Protein AF-A0A1H3IZ50-F1 (afdb_monomer_lite)

Foldseek 3Di:
DPVVVVVVVVVVVVVVVVVVVPPPQQLVNVVQVVVVVVPWQKDDPDSFKIWTDDPQKTFIWGGDPSATDTAWIKHWDDLPPPPDWIKIWIWGQDPPRKIKIKIWTWDWDQDPVRDIDIDIDIDMFMARHFLDLVRTDPPDDPDDSSVVSVVCCVRPNPSVRSRVSVVVSVVVSVVD

Secondary structure (DSSP, 8-state):
-HHHHHHHHHHHHHHHHHHSSS----HHHHHHHHHHHTT-EEEEEETTEEEEEETTEEEEEEEETTEEEEEEEEEEEE-SSSTT-EEEEEEEE-GGG-EEEEEEEEEEEE-TTS-EEEEEEEEEEEESSSSSGGGB----SSS-HHHHHHHHHHHT--HHHHHHHHHHHHHHHHH-

Radius of gyration: 23.98 Å; chains: 1; bounding box: 51×49×80 Å

Structure (mmCIF, N/CA/C/O backbone):
data_AF-A0A1H3IZ50-F1
#
_entry.id   AF-A0A1H3IZ50-F1
#
loop_
_atom_site.group_PDB
_atom_site.id
_atom_site.type_symbol
_atom_site.label_atom_id
_atom_site.label_alt_id
_atom_site.label_comp_id
_atom_site.label_asym_id
_atom_site.label_entity_id
_atom_site.label_seq_id
_atom_site.pdbx_PDB_ins_code
_atom_site.Cartn_x
_atom_site.Cartn_y
_atom_site.Cartn_z
_atom_site.occupancy
_atom_site.B_iso_or_equiv
_atom_site.auth_seq_id
_atom_site.auth_comp_id
_atom_site.auth_asym_id
_atom_site.auth_atom_id
_atom_site.pdbx_PDB_model_num
ATOM 1 N N . MET A 1 1 ? -25.247 -36.617 52.089 1.00 51.41 1 MET A N 1
ATOM 2 C CA . MET A 1 1 ? -25.580 -35.236 51.652 1.00 51.41 1 MET A CA 1
ATOM 3 C C . MET A 1 1 ? -24.631 -34.638 50.601 1.00 51.41 1 MET A C 1
ATOM 5 O O . MET A 1 1 ? -25.064 -33.752 49.880 1.00 51.41 1 MET A O 1
ATOM 9 N N . VAL A 1 2 ? -23.387 -35.114 50.445 1.00 51.66 2 VAL A N 1
ATOM 10 C CA . VAL A 1 2 ? -22.370 -34.492 49.561 1.00 51.66 2 VAL A CA 1
ATOM 11 C C . VAL A 1 2 ? -22.621 -34.704 48.051 1.00 51.66 2 VAL A C 1
ATOM 13 O O . VAL A 1 2 ? -22.386 -33.801 47.255 1.00 51.66 2 VAL A O 1
ATOM 16 N N . ARG A 1 3 ? -23.206 -35.843 47.642 1.00 51.28 3 ARG A N 1
ATOM 17 C CA . ARG A 1 3 ? -23.443 -36.183 46.218 1.00 51.28 3 ARG A CA 1
ATOM 18 C C . ARG A 1 3 ? -24.415 -35.256 45.469 1.00 51.28 3 ARG A C 1
ATOM 20 O O . ARG A 1 3 ? -24.262 -35.084 44.269 1.00 51.28 3 ARG A O 1
ATOM 27 N N . ARG A 1 4 ? -25.386 -34.632 46.152 1.00 50.22 4 ARG A N 1
ATOM 28 C CA . ARG A 1 4 ? -26.352 -33.713 45.509 1.00 50.22 4 ARG A CA 1
ATOM 29 C C . ARG A 1 4 ? -25.762 -32.329 45.213 1.00 50.22 4 ARG A C 1
ATOM 31 O O . ARG A 1 4 ? -26.209 -31.679 44.280 1.00 50.22 4 ARG A O 1
ATOM 38 N N . ARG A 1 5 ? -24.745 -31.896 45.970 1.00 50.69 5 ARG A N 1
ATOM 39 C CA . ARG A 1 5 ? -24.068 -30.604 45.755 1.00 50.69 5 ARG A CA 1
ATOM 40 C C . ARG A 1 5 ? -23.085 -30.657 44.582 1.00 50.69 5 ARG A C 1
ATOM 42 O O . ARG A 1 5 ? -22.999 -29.703 43.826 1.00 50.69 5 ARG A O 1
ATOM 49 N N . LEU A 1 6 ? -22.420 -31.797 44.385 1.00 54.97 6 LEU A N 1
ATOM 50 C CA . LEU A 1 6 ? -21.467 -32.016 43.288 1.00 54.97 6 LEU A CA 1
ATOM 51 C C . LEU A 1 6 ? -22.146 -32.076 41.908 1.00 54.97 6 LEU A C 1
ATOM 53 O O . LEU A 1 6 ? -21.636 -31.507 40.951 1.00 54.97 6 LEU A O 1
ATOM 57 N N . LEU A 1 7 ? -23.329 -32.694 41.826 1.00 56.75 7 LEU A N 1
ATOM 58 C CA . LEU A 1 7 ? -24.129 -32.754 40.595 1.00 56.75 7 LEU A CA 1
ATOM 59 C C . LEU A 1 7 ? -24.664 -31.376 40.172 1.00 56.75 7 LEU A C 1
ATOM 61 O O . LEU A 1 7 ? -24.703 -31.077 38.983 1.00 56.75 7 LEU A O 1
ATOM 65 N N . GLY A 1 8 ? -25.022 -30.523 41.139 1.00 57.88 8 GLY A N 1
ATOM 66 C CA . GLY A 1 8 ? -25.454 -29.148 40.868 1.00 57.88 8 GLY A CA 1
ATOM 67 C C . GLY A 1 8 ? -24.334 -28.268 40.307 1.00 57.88 8 GLY A C 1
ATOM 68 O O . GLY A 1 8 ? -24.572 -27.510 39.376 1.00 57.88 8 GLY A O 1
ATOM 69 N N . VAL A 1 9 ? -23.104 -28.415 40.813 1.00 62.09 9 VAL A N 1
ATOM 70 C CA . VAL A 1 9 ? -21.929 -27.680 40.305 1.00 62.09 9 VAL A CA 1
ATOM 71 C C . VAL A 1 9 ? -21.554 -28.134 38.889 1.00 62.09 9 VAL A C 1
ATOM 73 O O . VAL A 1 9 ? -21.244 -27.302 38.043 1.00 62.09 9 VAL A O 1
ATOM 76 N N . LEU A 1 10 ? -21.644 -29.437 38.604 1.00 57.84 10 LEU A N 1
ATOM 77 C CA . LEU A 1 10 ? -21.375 -29.992 37.273 1.00 57.84 10 LEU A CA 1
ATOM 78 C C . LEU A 1 10 ? -22.405 -29.533 36.228 1.00 57.84 10 LEU A C 1
ATOM 80 O O . LEU A 1 10 ? -22.025 -29.156 35.126 1.00 57.84 10 LEU A O 1
ATOM 84 N N . LEU A 1 11 ? -23.694 -29.496 36.583 1.00 59.31 11 LEU A N 1
ATOM 85 C CA . LEU A 1 11 ? -24.748 -28.988 35.695 1.00 59.31 11 LEU A CA 1
ATOM 86 C C . LEU A 1 11 ? -24.629 -27.476 35.446 1.00 59.31 11 LEU A C 1
ATOM 88 O O . LEU A 1 11 ? -24.889 -27.023 34.334 1.00 59.31 11 LEU A O 1
ATOM 92 N N . PHE A 1 12 ? -24.181 -26.705 36.441 1.00 57.53 12 PHE A N 1
ATOM 93 C CA . PHE A 1 12 ? -23.930 -25.270 36.282 1.00 57.53 12 PHE A CA 1
ATOM 94 C C . PHE A 1 12 ? -22.710 -24.995 35.386 1.00 57.53 12 PHE A C 1
ATOM 96 O O . PHE A 1 12 ? -22.759 -24.109 34.540 1.00 57.53 12 PHE A O 1
ATOM 103 N N . ALA A 1 13 ? -21.646 -25.800 35.498 1.00 57.41 13 ALA A N 1
ATOM 104 C CA . ALA A 1 13 ? -20.476 -25.711 34.621 1.00 57.41 13 ALA A CA 1
ATOM 105 C C . ALA A 1 13 ? -20.807 -26.069 33.160 1.00 57.41 13 ALA A C 1
ATOM 107 O O . ALA A 1 13 ? -20.364 -25.379 32.249 1.00 57.41 13 ALA A O 1
ATOM 108 N N . VAL A 1 14 ? -21.643 -27.089 32.925 1.00 58.50 14 VAL A N 1
ATOM 109 C CA . VAL A 1 14 ? -22.096 -27.456 31.569 1.00 58.50 14 VAL A CA 1
ATOM 110 C C . VAL A 1 14 ? -23.028 -26.391 30.977 1.00 58.50 14 VAL A C 1
ATOM 112 O O . VAL A 1 14 ? -22.935 -26.120 29.782 1.00 58.50 14 VAL A O 1
ATOM 115 N N . MET A 1 15 ? -23.865 -25.727 31.786 1.00 52.75 15 MET A N 1
ATOM 116 C CA . MET A 1 15 ? -24.619 -24.550 31.328 1.00 52.75 15 MET A CA 1
ATOM 117 C C . MET A 1 15 ? -23.687 -23.398 30.944 1.00 52.75 15 MET A C 1
ATOM 119 O O . MET A 1 15 ? -23.808 -22.885 29.843 1.00 52.75 15 MET A O 1
ATOM 123 N N . ILE A 1 16 ? -22.711 -23.034 31.782 1.00 53.72 16 ILE A N 1
ATOM 124 C CA . ILE A 1 16 ? -21.766 -21.943 31.470 1.00 53.72 16 ILE A CA 1
ATOM 125 C C . ILE A 1 16 ? -20.952 -22.251 30.199 1.00 53.72 16 ILE A C 1
ATOM 127 O O . ILE A 1 16 ? -20.746 -21.357 29.379 1.00 53.72 16 ILE A O 1
ATOM 131 N N . CYS A 1 17 ? -20.558 -23.511 29.984 1.00 50.53 17 CYS A N 1
ATOM 132 C CA . CYS A 1 17 ? -19.876 -23.950 28.761 1.00 50.53 17 CYS A CA 1
ATOM 133 C C . CYS A 1 17 ? -20.788 -24.000 27.518 1.00 50.53 17 CYS A C 1
ATOM 135 O O . CYS A 1 17 ? -20.293 -23.871 26.400 1.00 50.53 17 CYS A O 1
ATOM 137 N N . SER A 1 18 ? -22.106 -24.168 27.681 1.00 48.84 18 SER A N 1
ATOM 138 C CA . SER A 1 18 ? -23.061 -24.169 26.556 1.00 48.84 18 SER A CA 1
ATOM 139 C C . SER A 1 18 ? -23.556 -22.772 26.171 1.00 48.84 18 SER A C 1
ATOM 141 O O . SER A 1 18 ? -23.955 -22.585 25.028 1.00 48.84 18 SER A O 1
ATOM 143 N N . VAL A 1 19 ? -23.454 -21.767 27.054 1.00 49.25 19 VAL A N 1
ATOM 144 C CA . VAL A 1 19 ? -23.682 -20.355 26.667 1.00 49.25 19 VAL A CA 1
ATOM 145 C C . VAL A 1 19 ? -22.440 -19.713 26.035 1.00 49.25 19 VAL A C 1
ATOM 147 O O . VAL A 1 19 ? -22.559 -18.724 25.327 1.00 49.25 19 VAL A O 1
ATOM 150 N N . THR A 1 20 ? -21.246 -20.278 26.243 1.00 48.03 20 THR A N 1
ATOM 151 C CA . THR A 1 20 ? -19.989 -19.768 25.655 1.00 48.03 20 THR A CA 1
ATOM 152 C C . THR A 1 20 ? -19.665 -20.353 24.278 1.00 48.03 20 THR A C 1
ATOM 154 O O . THR A 1 20 ? -18.772 -19.854 23.604 1.00 48.03 20 THR A O 1
ATOM 157 N N . SER A 1 21 ? -20.395 -21.377 23.825 1.00 40.16 21 SER A N 1
ATOM 158 C CA . SER A 1 21 ? -20.152 -22.067 22.546 1.00 40.16 21 SER A CA 1
ATOM 159 C C . SER A 1 21 ? -21.049 -21.601 21.388 1.00 40.16 21 SER A C 1
ATOM 161 O O . SER A 1 21 ? -20.986 -22.173 20.306 1.00 40.16 21 SER A O 1
ATOM 163 N N . CYS A 1 22 ? -21.855 -20.549 21.576 1.00 42.81 22 CYS A N 1
ATOM 164 C CA . CYS A 1 22 ? -22.668 -19.928 20.516 1.00 42.81 22 CYS A CA 1
ATOM 165 C C . CYS A 1 22 ? -22.354 -18.439 20.280 1.00 42.81 22 CYS A C 1
ATOM 167 O O . CYS A 1 22 ? -23.129 -17.755 19.624 1.00 42.81 22 CYS A O 1
ATOM 169 N N . SER A 1 23 ? -21.236 -17.920 20.798 1.00 41.94 23 SER A N 1
ATOM 170 C CA . SER A 1 23 ? -20.874 -16.505 20.625 1.00 41.94 23 SER A CA 1
ATOM 171 C C . SER A 1 23 ? -19.368 -16.267 20.491 1.00 41.94 23 SER A C 1
ATOM 173 O O . SER A 1 23 ? -18.862 -15.258 20.976 1.00 41.94 23 SER A O 1
ATOM 175 N N . MET A 1 24 ? -18.634 -17.183 19.857 1.00 47.00 24 MET A N 1
ATOM 176 C CA . MET A 1 24 ? -17.340 -16.822 19.265 1.00 47.00 24 MET A CA 1
ATOM 177 C C . MET A 1 24 ? -17.612 -16.315 17.851 1.00 47.00 24 MET A C 1
ATOM 179 O O . MET A 1 24 ? -17.277 -16.969 16.871 1.00 47.00 24 MET A O 1
ATOM 183 N N . ILE A 1 25 ? -18.326 -15.193 17.764 1.00 57.09 25 ILE A N 1
ATOM 184 C CA . ILE A 1 25 ? -18.336 -14.401 16.537 1.00 57.09 25 ILE A CA 1
ATOM 185 C C . ILE A 1 25 ? -16.912 -13.855 16.424 1.00 57.09 25 ILE A C 1
ATOM 187 O O . ILE A 1 25 ? -16.389 -13.365 17.429 1.00 57.09 25 ILE A O 1
ATOM 191 N N . SER A 1 26 ? -16.258 -14.040 15.275 1.00 64.56 26 SER A N 1
ATOM 192 C CA . SER A 1 26 ? -14.888 -13.554 15.105 1.00 64.56 26 SER A CA 1
ATOM 193 C C . SER A 1 26 ? -14.852 -12.034 15.281 1.00 64.56 26 SER A C 1
ATOM 195 O O . SER A 1 26 ? -15.855 -11.348 15.050 1.00 64.56 26 SER A O 1
ATOM 197 N N . ASP A 1 27 ? -13.699 -11.508 15.700 1.00 72.81 27 ASP A N 1
ATOM 198 C CA . ASP A 1 27 ? -13.530 -10.070 15.924 1.00 72.81 27 ASP A CA 1
ATOM 199 C C . ASP A 1 27 ? -13.834 -9.266 14.642 1.00 72.81 27 ASP A C 1
ATOM 201 O O . ASP A 1 27 ? -14.324 -8.140 14.725 1.00 72.81 27 ASP A O 1
ATOM 205 N N . SER A 1 28 ? -13.589 -9.846 13.458 1.00 79.62 28 SER A N 1
ATOM 206 C CA . SER A 1 28 ? -13.914 -9.224 12.170 1.00 79.62 28 SER A CA 1
ATOM 207 C C . SER A 1 28 ? -15.381 -9.375 11.755 1.00 79.62 28 SER A C 1
ATOM 209 O O . SER A 1 28 ? -15.929 -8.425 11.203 1.00 79.62 28 SER A O 1
ATOM 211 N N . THR A 1 29 ? -16.063 -10.493 12.039 1.00 83.38 29 THR A N 1
ATOM 212 C CA . THR A 1 29 ? -17.435 -10.732 11.544 1.00 83.38 29 THR A CA 1
ATOM 213 C C . THR A 1 29 ? -18.432 -9.674 12.029 1.00 83.38 29 THR A C 1
ATOM 215 O O . THR A 1 29 ? -19.202 -9.163 11.222 1.00 83.38 29 THR A O 1
ATOM 218 N N . ASN A 1 30 ? -18.389 -9.274 13.308 1.00 84.25 30 ASN A N 1
ATOM 219 C CA . ASN A 1 30 ? -19.285 -8.218 13.813 1.00 84.25 30 ASN A CA 1
ATOM 220 C C . ASN A 1 30 ? -19.048 -6.869 13.112 1.00 84.25 30 ASN A C 1
ATOM 222 O O . ASN A 1 30 ? -19.999 -6.147 12.822 1.00 84.25 30 ASN A O 1
ATOM 226 N N . ILE A 1 31 ? -17.781 -6.529 12.854 1.00 89.25 31 ILE A N 1
ATOM 227 C CA . ILE A 1 31 ? -17.404 -5.274 12.193 1.00 89.25 31 ILE A CA 1
ATOM 228 C C . ILE A 1 31 ? -17.879 -5.298 10.740 1.00 89.25 31 ILE A C 1
ATOM 230 O O . ILE A 1 31 ? -18.468 -4.329 10.278 1.00 89.25 31 ILE A O 1
ATOM 234 N N . VAL A 1 32 ? -17.677 -6.413 10.034 1.00 91.75 32 VAL A N 1
ATOM 235 C CA . VAL A 1 32 ? -18.118 -6.584 8.643 1.00 91.75 32 VAL A CA 1
ATOM 236 C C . VAL A 1 32 ? -19.635 -6.422 8.525 1.00 91.75 32 VAL A C 1
ATOM 238 O O . VAL A 1 32 ? -20.088 -5.645 7.691 1.00 91.75 32 VAL A O 1
ATOM 241 N N . GLU A 1 33 ? -20.419 -7.069 9.394 1.00 91.44 33 GLU A N 1
ATOM 242 C CA . GLU A 1 33 ? -21.883 -6.913 9.411 1.00 91.44 33 GLU A CA 1
ATOM 243 C C . GLU A 1 33 ? -22.312 -5.460 9.685 1.00 91.44 33 GLU A C 1
ATOM 245 O O . GLU A 1 33 ? -23.241 -4.945 9.057 1.00 91.44 33 GLU A O 1
ATOM 250 N N . GLU A 1 34 ? -21.628 -4.769 10.603 1.00 91.94 34 GLU A N 1
ATOM 251 C CA . GLU A 1 34 ? -21.901 -3.362 10.894 1.00 91.94 34 GLU A CA 1
ATOM 252 C C . GLU A 1 34 ? -21.581 -2.454 9.695 1.00 91.94 34 GLU A C 1
ATOM 254 O O . GLU A 1 34 ? -22.391 -1.588 9.353 1.00 91.94 34 GLU A O 1
ATOM 259 N N . LEU A 1 35 ? -20.431 -2.640 9.045 1.00 93.81 35 LEU A N 1
ATOM 260 C CA . LEU A 1 35 ? -20.004 -1.830 7.902 1.00 93.81 35 LEU A CA 1
ATOM 261 C C . LEU A 1 35 ? -20.869 -2.074 6.661 1.00 93.81 35 LEU A C 1
ATOM 263 O O . LEU A 1 35 ? -21.277 -1.105 6.018 1.00 93.81 35 LEU A O 1
ATOM 267 N N . ASP A 1 36 ? -21.238 -3.324 6.385 1.00 94.50 36 ASP A N 1
ATOM 268 C CA . ASP A 1 36 ? -22.175 -3.668 5.310 1.00 94.50 36 ASP A CA 1
ATOM 269 C C . ASP A 1 36 ? -23.533 -2.978 5.536 1.00 94.50 36 ASP A C 1
ATOM 271 O O . ASP A 1 36 ? -24.077 -2.321 4.647 1.00 94.50 36 ASP A O 1
ATOM 275 N N . SER A 1 37 ? -24.032 -2.973 6.781 1.00 94.00 37 SER A N 1
ATOM 276 C CA . SER A 1 37 ? -25.280 -2.275 7.132 1.00 94.00 37 SER A CA 1
ATOM 277 C C . SER A 1 37 ? -25.218 -0.748 6.954 1.00 94.00 37 SER A C 1
ATOM 279 O O . SER A 1 37 ? -26.252 -0.103 6.751 1.00 94.00 37 SER A O 1
ATOM 281 N N . LYS A 1 38 ? -24.012 -0.163 7.015 1.00 94.19 38 LYS A N 1
ATOM 282 C CA . LYS A 1 38 ? -23.745 1.260 6.750 1.00 94.19 38 LYS A CA 1
ATOM 283 C C . LYS A 1 38 ? -23.535 1.553 5.256 1.00 94.19 38 LYS A C 1
ATOM 285 O O . LYS A 1 38 ? -23.462 2.726 4.892 1.00 94.19 38 LYS A O 1
ATOM 290 N N . GLY A 1 39 ? -23.495 0.527 4.403 1.00 94.50 39 GLY A N 1
ATOM 291 C CA . GLY A 1 39 ? -23.377 0.641 2.949 1.00 94.50 39 GLY A CA 1
ATOM 292 C C . GLY A 1 39 ? -21.944 0.648 2.415 1.00 94.50 39 GLY A C 1
ATOM 293 O O . GLY A 1 39 ? -21.740 1.087 1.285 1.00 94.50 39 GLY A O 1
ATOM 294 N N . TYR A 1 40 ? -20.963 0.206 3.206 1.00 95.38 40 TYR A N 1
ATOM 295 C CA . TYR A 1 40 ? -19.602 -0.010 2.710 1.00 95.38 40 TYR A CA 1
ATOM 296 C C . TYR A 1 40 ? -19.532 -1.319 1.916 1.00 95.38 40 TYR A C 1
ATOM 298 O O . TYR A 1 40 ? -20.127 -2.317 2.313 1.00 95.38 40 TYR A O 1
ATOM 306 N N . GLU A 1 41 ? -18.769 -1.332 0.822 1.00 97.00 41 GLU A N 1
ATOM 307 C CA . GLU A 1 41 ? -18.412 -2.568 0.121 1.00 97.00 41 GLU A CA 1
ATOM 308 C C . GLU A 1 41 ? -17.295 -3.258 0.909 1.00 97.00 41 GLU A C 1
ATOM 310 O O . GLU A 1 41 ? -16.151 -2.812 0.891 1.00 97.00 41 GLU A O 1
ATOM 315 N N . VAL A 1 42 ? -17.647 -4.286 1.682 1.00 96.81 42 VAL A N 1
ATOM 316 C CA . VAL A 1 42 ? -16.758 -4.928 2.656 1.00 96.81 42 VAL A CA 1
ATOM 317 C C . VAL A 1 42 ? -16.746 -6.442 2.471 1.00 96.81 42 VAL A C 1
ATOM 319 O O . VAL A 1 42 ? -17.792 -7.066 2.303 1.00 96.81 42 VAL A O 1
ATOM 322 N N . GLU A 1 43 ? -15.566 -7.054 2.552 1.00 96.12 43 GLU A N 1
ATOM 323 C CA . GLU A 1 43 ? -15.417 -8.510 2.515 1.00 96.12 43 GLU A CA 1
ATOM 324 C C . GLU A 1 43 ? -14.461 -9.002 3.609 1.00 96.12 43 GLU A C 1
ATOM 326 O O . GLU A 1 43 ? -13.420 -8.407 3.906 1.00 96.12 43 GLU A O 1
ATOM 331 N N . GLN A 1 44 ? -14.834 -10.122 4.230 1.00 94.50 44 GLN A N 1
ATOM 332 C CA . GLN A 1 44 ? -14.013 -10.808 5.218 1.00 94.50 44 GLN A CA 1
ATOM 333 C C . GLN A 1 44 ? -12.958 -11.676 4.518 1.00 94.50 44 GLN A C 1
ATOM 335 O O . GLN A 1 44 ? -13.294 -12.558 3.734 1.00 94.50 44 GLN A O 1
ATOM 340 N N . VAL A 1 45 ? -11.684 -11.467 4.855 1.00 94.38 45 VAL A N 1
ATOM 341 C CA . VAL A 1 45 ? -10.560 -12.275 4.348 1.00 94.38 45 VAL A CA 1
ATOM 342 C C . VAL A 1 45 ? -10.350 -13.502 5.229 1.00 94.38 45 VAL A C 1
ATOM 344 O O . VAL A 1 45 ? -10.191 -14.617 4.735 1.00 94.38 45 VAL A O 1
ATOM 347 N N . ASP A 1 46 ? -10.341 -13.288 6.545 1.00 91.56 46 ASP A N 1
ATOM 348 C CA . ASP A 1 46 ? -10.215 -14.332 7.558 1.00 91.56 46 ASP A CA 1
ATOM 349 C C . ASP A 1 46 ? -10.825 -1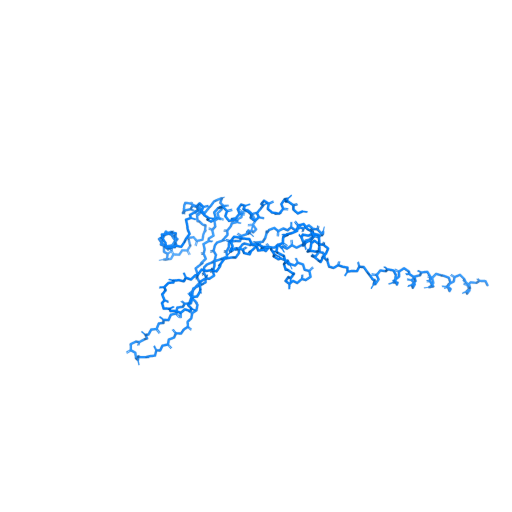3.886 8.906 1.00 91.56 46 ASP A C 1
ATOM 351 O O . ASP A 1 46 ? -11.492 -12.850 9.014 1.00 91.56 46 ASP A O 1
ATOM 355 N N . ASP A 1 47 ? -10.630 -14.686 9.956 1.00 88.88 47 ASP A N 1
ATOM 356 C CA . ASP A 1 47 ? -11.180 -14.439 11.296 1.00 88.88 47 ASP A CA 1
ATOM 357 C C . ASP A 1 47 ? -10.753 -13.092 11.909 1.00 88.88 47 ASP A C 1
ATOM 359 O O . ASP A 1 47 ? -11.434 -12.589 12.803 1.00 88.88 47 ASP A O 1
ATOM 363 N N . ASN A 1 48 ? -9.641 -12.511 11.449 1.00 91.44 48 ASN A N 1
ATOM 364 C CA . ASN A 1 48 ? -9.072 -11.274 11.978 1.00 91.44 48 ASN A CA 1
ATOM 365 C C . ASN A 1 48 ? -8.782 -10.228 10.900 1.00 91.44 48 ASN A C 1
ATOM 367 O O . ASN A 1 48 ? -8.238 -9.183 11.235 1.00 91.44 48 ASN A O 1
ATOM 371 N N . THR A 1 49 ? -9.107 -10.467 9.634 1.00 94.06 49 THR A N 1
ATOM 372 C CA . THR A 1 49 ? -8.835 -9.511 8.560 1.00 94.06 49 THR A CA 1
ATOM 373 C C . THR A 1 49 ? -10.064 -9.328 7.682 1.00 94.06 49 THR A C 1
ATOM 375 O O . THR A 1 49 ? -10.731 -10.289 7.296 1.00 94.06 49 THR A O 1
ATOM 378 N N . PHE A 1 50 ? -10.341 -8.078 7.331 1.00 96.00 50 PHE A N 1
ATOM 379 C CA . PHE A 1 50 ? -11.319 -7.702 6.315 1.00 96.00 50 PHE A CA 1
ATOM 380 C C . PHE A 1 50 ? -10.730 -6.611 5.422 1.00 96.00 50 PHE A C 1
ATOM 382 O O . PHE A 1 50 ? -9.709 -6.003 5.766 1.00 96.00 50 PHE A O 1
ATOM 389 N N . TYR A 1 51 ? -11.371 -6.357 4.288 1.00 97.75 51 TYR A N 1
ATOM 390 C CA . TYR A 1 51 ? -11.085 -5.178 3.486 1.00 97.75 51 TYR A CA 1
ATOM 391 C C . TYR A 1 51 ? -12.360 -4.431 3.114 1.00 97.75 51 TYR A C 1
ATOM 393 O O . TYR A 1 51 ? -13.443 -5.011 3.091 1.00 97.75 51 TYR A O 1
ATOM 401 N N . VAL A 1 52 ? -12.211 -3.133 2.862 1.00 97.75 52 VAL A N 1
ATOM 402 C CA . VAL A 1 52 ? -13.255 -2.268 2.307 1.00 97.75 52 VAL A CA 1
ATOM 403 C C . VAL A 1 52 ? -12.779 -1.764 0.955 1.00 97.75 52 VAL A C 1
ATOM 405 O O . VAL A 1 52 ? -11.670 -1.234 0.871 1.00 97.75 52 VAL A O 1
ATOM 408 N N . SER A 1 53 ? -13.603 -1.912 -0.076 1.00 97.31 53 SER A N 1
ATOM 409 C CA . SER A 1 53 ? -13.315 -1.425 -1.426 1.00 97.31 53 SER A CA 1
ATOM 410 C C . SER A 1 53 ? -13.892 -0.030 -1.638 1.00 97.31 53 SER A C 1
ATOM 412 O O . SER A 1 53 ? -15.004 0.286 -1.212 1.00 97.31 53 SER A O 1
ATOM 414 N N . GLY A 1 54 ? -13.129 0.830 -2.306 1.00 93.44 54 GLY A N 1
ATOM 415 C CA . GLY A 1 54 ? -13.569 2.170 -2.677 1.00 93.44 54 GLY A CA 1
ATOM 416 C C . GLY A 1 54 ? -12.612 2.814 -3.667 1.00 93.44 54 GLY A C 1
ATOM 417 O O . GLY A 1 54 ? -11.401 2.682 -3.533 1.00 93.44 54 GLY A O 1
ATOM 418 N N . ASP A 1 55 ? -13.159 3.488 -4.681 1.00 90.88 55 ASP A N 1
ATOM 419 C CA . ASP A 1 55 ? -12.388 4.233 -5.689 1.00 90.88 55 ASP A CA 1
ATOM 420 C C . ASP A 1 55 ? -11.279 3.407 -6.383 1.00 90.88 55 ASP A C 1
ATOM 422 O O . ASP A 1 55 ? -10.238 3.932 -6.771 1.00 90.88 55 ASP A O 1
ATOM 426 N N . GLY A 1 56 ? -11.505 2.098 -6.560 1.00 93.69 56 GLY A N 1
ATOM 427 C CA . GLY A 1 56 ? -10.539 1.178 -7.180 1.00 93.69 56 GLY A CA 1
ATOM 428 C C . GLY A 1 56 ? -9.402 0.725 -6.257 1.00 93.69 56 GLY A C 1
ATOM 429 O O . GLY A 1 56 ? -8.397 0.205 -6.742 1.00 93.69 56 GLY A O 1
ATOM 430 N N . VAL A 1 57 ? -9.549 0.924 -4.945 1.00 97.69 57 VAL A N 1
ATOM 431 C CA .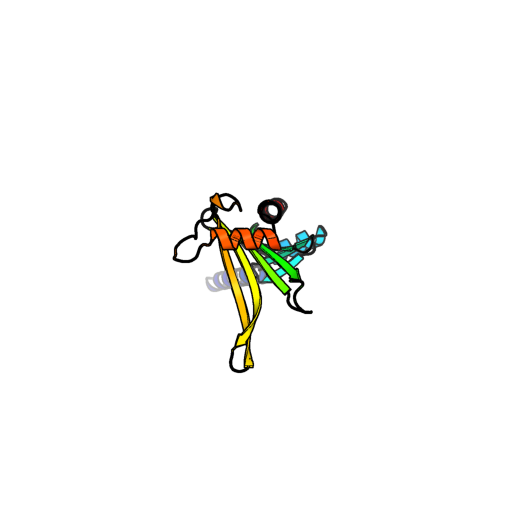 VAL A 1 57 ? -8.576 0.545 -3.918 1.00 97.69 57 VAL A CA 1
ATOM 432 C C . VAL A 1 57 ? -9.241 -0.335 -2.862 1.00 97.69 57 VAL A C 1
ATOM 434 O O . VAL A 1 57 ? -10.316 -0.011 -2.358 1.00 97.69 57 VAL A O 1
ATOM 437 N N . ASP A 1 58 ? -8.556 -1.407 -2.474 1.00 98.44 58 ASP A N 1
ATOM 438 C CA . ASP A 1 58 ? -8.946 -2.278 -1.370 1.00 98.44 58 ASP A CA 1
ATOM 439 C C . ASP A 1 58 ? -8.140 -1.930 -0.115 1.00 98.44 58 ASP A C 1
ATOM 441 O O . ASP A 1 58 ? -6.914 -2.085 -0.061 1.00 98.44 58 ASP A O 1
ATOM 445 N N . TYR A 1 59 ? -8.827 -1.470 0.927 1.00 98.31 59 TYR A N 1
ATOM 446 C CA . TYR A 1 59 ? -8.231 -1.085 2.203 1.00 98.31 59 TYR A CA 1
ATOM 447 C C . TYR A 1 59 ? -8.353 -2.229 3.206 1.00 98.31 59 TYR A C 1
ATOM 449 O O . TYR A 1 59 ? -9.444 -2.531 3.676 1.00 98.31 59 TYR A O 1
ATOM 457 N N . TYR A 1 60 ? -7.232 -2.858 3.553 1.00 97.88 60 TYR A N 1
ATOM 458 C CA . TYR A 1 60 ? -7.168 -4.004 4.458 1.00 97.88 60 TYR A CA 1
ATOM 459 C C . TYR A 1 60 ? -6.947 -3.571 5.907 1.00 97.88 60 TYR A C 1
ATOM 461 O O . TYR A 1 60 ? -6.042 -2.780 6.211 1.00 97.88 60 TYR A O 1
ATOM 469 N N . TYR A 1 61 ? -7.706 -4.194 6.805 1.00 96.44 61 TYR A N 1
ATOM 470 C CA . TYR A 1 61 ? -7.664 -3.965 8.243 1.00 96.44 61 TYR A CA 1
ATOM 471 C C . TYR A 1 61 ? -7.457 -5.276 8.989 1.00 96.44 61 TYR A C 1
ATOM 473 O O . TYR A 1 61 ? -8.135 -6.265 8.717 1.00 96.44 61 TYR A O 1
ATOM 481 N N . ASP A 1 62 ? -6.553 -5.261 9.966 1.00 94.44 62 ASP A N 1
ATOM 482 C CA . ASP A 1 62 ? -6.475 -6.319 10.969 1.00 94.44 62 ASP A CA 1
ATOM 483 C C . ASP A 1 62 ? -7.372 -5.948 12.165 1.00 94.44 62 ASP A C 1
ATOM 485 O O . ASP A 1 62 ? -7.380 -4.805 12.619 1.00 94.44 62 ASP A O 1
ATOM 489 N N . CYS A 1 63 ? -8.103 -6.912 12.712 1.00 90.94 63 CYS A N 1
ATOM 490 C CA . CYS A 1 63 ? -9.003 -6.767 13.851 1.00 90.94 63 CYS A CA 1
ATOM 491 C C . CYS A 1 63 ? -8.343 -7.314 15.109 1.00 90.94 63 CYS A C 1
ATOM 493 O O . CYS A 1 63 ? -8.042 -8.503 15.195 1.00 90.94 63 CYS A O 1
ATOM 495 N N . TRP A 1 64 ? -8.110 -6.450 16.095 1.00 83.75 64 TRP A N 1
ATOM 496 C CA . TRP A 1 64 ? -7.611 -6.861 17.407 1.00 83.75 64 TRP A CA 1
ATOM 497 C C . TRP A 1 64 ? -8.513 -6.273 18.491 1.00 83.75 64 TRP A C 1
ATOM 499 O O . TRP A 1 64 ? -8.647 -5.054 18.590 1.00 83.75 64 TRP A O 1
ATOM 509 N N . PHE A 1 65 ? -9.107 -7.123 19.332 1.00 80.94 65 PHE A N 1
ATOM 510 C CA . PHE A 1 65 ? -10.039 -6.711 20.390 1.00 80.94 65 PHE A CA 1
ATOM 511 C C . PHE A 1 65 ? -11.258 -5.946 19.847 1.00 80.94 65 PHE A C 1
ATOM 513 O O . PHE A 1 65 ? -11.640 -4.915 20.410 1.00 80.94 65 PHE A O 1
ATOM 520 N N . ASN A 1 66 ? -11.853 -6.439 18.754 1.00 74.81 66 ASN A N 1
ATOM 521 C CA . ASN A 1 66 ? -12.949 -5.778 18.022 1.00 74.81 66 ASN A CA 1
ATOM 522 C C . ASN A 1 66 ? -12.630 -4.338 17.583 1.00 74.81 66 ASN A C 1
ATOM 524 O O . ASN A 1 66 ? -13.516 -3.486 17.540 1.00 74.81 66 ASN A O 1
ATOM 528 N N . LYS A 1 67 ? -11.359 -4.037 17.302 1.00 86.56 67 LYS A N 1
ATOM 529 C CA . LYS A 1 67 ? -10.952 -2.753 16.730 1.00 86.56 67 LYS A CA 1
ATOM 530 C C . LYS A 1 67 ? -10.177 -2.975 15.441 1.00 86.56 67 LYS A C 1
ATOM 532 O O . LYS A 1 67 ? -9.250 -3.791 15.458 1.00 86.56 67 LYS A O 1
ATOM 537 N N . PRO A 1 68 ? -10.533 -2.276 14.355 1.00 92.19 68 PRO A N 1
ATOM 538 C CA . PRO A 1 68 ? -9.777 -2.334 13.120 1.00 92.19 68 PRO A CA 1
ATOM 539 C C . PRO A 1 68 ? -8.483 -1.527 13.241 1.00 92.19 68 PRO A C 1
ATOM 541 O O . PRO A 1 68 ? -8.430 -0.472 13.872 1.00 92.19 68 PRO A O 1
ATOM 544 N N . PHE A 1 69 ? -7.436 -2.032 12.604 1.00 94.06 69 PHE A N 1
ATOM 545 C CA . PHE A 1 69 ? -6.146 -1.380 12.455 1.00 94.06 69 PHE A CA 1
ATOM 546 C C . PHE A 1 69 ? -5.764 -1.431 10.985 1.00 94.06 69 PHE A C 1
ATOM 548 O O . PHE A 1 69 ? -5.641 -2.513 10.410 1.00 94.06 69 PHE A O 1
ATOM 555 N N . PHE A 1 70 ? -5.573 -0.264 10.376 1.00 95.69 70 PHE A N 1
ATOM 556 C CA . PHE A 1 70 ? -5.169 -0.160 8.986 1.00 95.69 70 PHE A CA 1
ATOM 557 C C . PHE A 1 70 ? -3.836 -0.875 8.784 1.00 95.69 70 PHE A C 1
ATOM 559 O O . PHE A 1 70 ? -2.847 -0.580 9.463 1.00 95.69 70 PHE A O 1
ATOM 566 N N . ARG A 1 71 ? -3.821 -1.816 7.843 1.00 96.12 71 ARG A N 1
ATOM 567 C CA . ARG A 1 71 ? -2.647 -2.620 7.510 1.00 96.12 71 ARG A CA 1
ATOM 568 C C . ARG A 1 71 ? -2.041 -2.171 6.194 1.00 96.12 71 ARG A C 1
ATOM 570 O O . ARG A 1 71 ? -0.848 -1.867 6.140 1.00 96.12 71 ARG A O 1
ATOM 577 N N . LYS A 1 72 ? -2.849 -2.167 5.136 1.00 97.75 72 LYS A N 1
ATOM 578 C CA . LYS A 1 72 ? -2.410 -1.804 3.790 1.00 97.75 72 LYS A CA 1
ATOM 579 C C . LYS A 1 72 ? -3.573 -1.377 2.907 1.00 97.75 72 LYS A C 1
ATOM 581 O O . LYS A 1 72 ? -4.690 -1.834 3.106 1.00 97.75 72 LYS A O 1
ATOM 586 N N . ALA A 1 73 ? -3.281 -0.564 1.906 1.00 98.31 73 ALA A N 1
ATOM 587 C CA . ALA A 1 73 ? -4.138 -0.338 0.754 1.00 98.31 73 ALA A CA 1
ATOM 588 C C . ALA A 1 73 ? -3.544 -1.081 -0.447 1.00 98.31 73 ALA A C 1
ATOM 590 O O . ALA A 1 73 ? -2.324 -1.068 -0.621 1.00 98.31 73 ALA A O 1
ATOM 591 N N . VAL A 1 74 ? -4.380 -1.736 -1.244 1.00 98.19 74 VAL A N 1
ATOM 592 C CA . VAL A 1 74 ? -3.977 -2.445 -2.462 1.00 98.19 74 VAL A CA 1
ATOM 593 C C . VAL A 1 74 ? -4.747 -1.863 -3.631 1.00 98.19 74 VAL A C 1
ATOM 595 O O . VAL A 1 74 ? -5.962 -1.721 -3.558 1.00 98.19 74 VAL A O 1
ATOM 598 N N . LEU A 1 75 ? -4.042 -1.541 -4.707 1.00 96.50 75 LEU A N 1
ATOM 599 C CA . LEU A 1 75 ? -4.654 -1.161 -5.968 1.00 96.50 75 LEU A CA 1
ATOM 600 C C . LEU A 1 75 ? -4.039 -1.961 -7.111 1.00 96.50 75 LEU A C 1
ATOM 602 O O . LEU A 1 75 ? -2.847 -2.284 -7.096 1.00 96.50 75 LEU A O 1
ATOM 606 N N . VAL A 1 76 ? -4.869 -2.266 -8.101 1.00 93.56 76 VAL A N 1
ATOM 607 C CA . VAL A 1 76 ? -4.481 -3.010 -9.297 1.00 93.56 76 VAL A CA 1
ATOM 608 C C . VAL A 1 76 ? -4.632 -2.089 -10.497 1.00 93.56 76 VAL A C 1
ATOM 610 O O . VAL A 1 76 ? -5.690 -1.503 -10.716 1.00 93.56 76 VAL A O 1
ATOM 613 N N . MET A 1 77 ? -3.554 -1.929 -11.259 1.00 88.44 77 MET A N 1
ATOM 614 C CA . MET A 1 77 ? -3.497 -1.022 -12.402 1.00 88.44 77 MET A CA 1
ATOM 615 C C . MET A 1 77 ? -3.087 -1.780 -13.662 1.00 88.44 77 MET A C 1
ATOM 617 O O . MET A 1 77 ? -2.166 -2.598 -13.631 1.00 88.44 77 MET A O 1
ATOM 621 N N . ASP A 1 78 ? -3.719 -1.471 -14.792 1.00 82.50 78 ASP A N 1
ATOM 622 C CA . ASP A 1 78 ? -3.260 -1.954 -16.095 1.00 82.50 78 ASP A CA 1
ATOM 623 C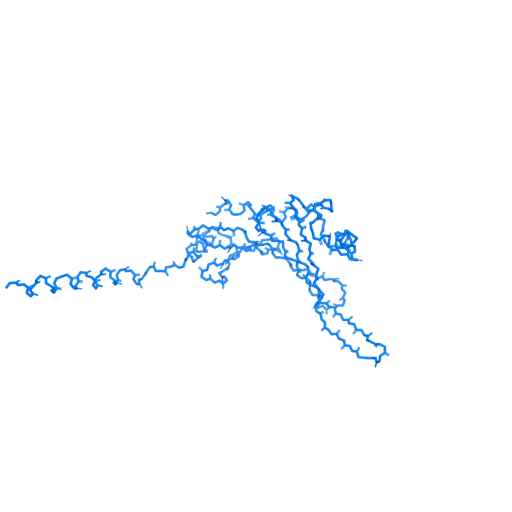 C . ASP A 1 78 ? -1.945 -1.248 -16.467 1.00 82.50 78 ASP A C 1
ATOM 625 O O . ASP A 1 78 ? -1.842 -0.019 -16.432 1.00 82.50 78 ASP A O 1
ATOM 629 N N . THR A 1 79 ? -0.920 -2.024 -16.819 1.00 70.50 79 THR A N 1
ATOM 630 C CA . THR A 1 79 ? 0.402 -1.492 -17.183 1.00 70.50 79 THR A CA 1
ATOM 631 C C . THR A 1 79 ? 0.466 -0.940 -18.609 1.00 70.50 79 THR A C 1
ATOM 633 O O . THR A 1 79 ? 1.500 -0.396 -19.012 1.00 70.50 79 THR A O 1
ATOM 636 N N . GLY A 1 80 ? -0.601 -1.086 -19.404 1.00 62.03 80 GLY A N 1
ATOM 637 C CA . GLY A 1 80 ? -0.697 -0.561 -20.770 1.00 62.03 80 GLY A CA 1
ATOM 638 C C . GLY A 1 80 ? 0.289 -1.189 -21.766 1.00 62.03 80 GLY A C 1
ATOM 639 O O . GLY A 1 80 ? 0.384 -0.738 -22.911 1.00 62.03 80 GLY A O 1
ATOM 640 N N . ARG A 1 81 ? 1.040 -2.222 -21.356 1.00 56.94 81 ARG A N 1
ATOM 641 C CA . ARG A 1 81 ? 2.033 -2.942 -22.163 1.00 56.94 81 ARG A CA 1
ATOM 642 C C . ARG A 1 81 ? 1.546 -4.358 -22.439 1.00 56.94 81 ARG A C 1
ATOM 644 O O . ARG A 1 81 ? 1.707 -5.224 -21.597 1.00 56.94 81 ARG A O 1
ATOM 651 N N . GLU A 1 82 ? 1.024 -4.562 -23.648 1.00 53.09 82 GLU A N 1
ATOM 652 C CA . GLU A 1 82 ? 0.428 -5.815 -24.139 1.00 53.09 82 GLU A CA 1
ATOM 653 C C . GLU A 1 82 ? -0.743 -6.318 -23.268 1.00 53.09 82 GLU A C 1
ATOM 655 O O . GLU A 1 82 ? -0.692 -6.383 -22.048 1.00 53.09 82 GLU A O 1
ATOM 660 N N . SER A 1 83 ? -1.869 -6.623 -23.909 1.00 49.56 83 SER A N 1
ATOM 661 C CA . SER A 1 83 ? -3.132 -6.941 -23.234 1.00 49.56 83 SER A CA 1
ATOM 662 C C . SER A 1 83 ? -2.977 -8.011 -22.141 1.00 49.56 83 SER A C 1
ATOM 664 O O . SER A 1 83 ? -2.633 -9.149 -22.462 1.00 49.56 83 SER A O 1
ATOM 666 N N . GLY A 1 84 ? -3.313 -7.665 -20.892 1.00 57.16 84 GLY A N 1
ATOM 667 C CA . GLY A 1 84 ? -3.512 -8.623 -19.794 1.00 57.16 84 GLY A CA 1
ATOM 668 C C . GLY A 1 84 ? -2.488 -8.601 -18.655 1.00 57.16 84 GLY A C 1
ATOM 669 O O . GLY A 1 84 ? -2.548 -9.483 -17.802 1.00 57.16 84 GLY A O 1
ATOM 670 N N . TYR A 1 85 ? -1.561 -7.639 -18.619 1.00 71.75 85 TYR A N 1
ATOM 671 C CA . TYR A 1 85 ? -0.596 -7.510 -17.524 1.00 71.75 85 TYR A CA 1
ATOM 672 C C . TYR A 1 85 ? -0.996 -6.410 -16.536 1.00 71.75 85 TYR A C 1
ATOM 674 O O . TYR A 1 85 ? -0.761 -5.221 -16.761 1.00 71.75 85 TYR A O 1
ATOM 682 N N . GLU A 1 86 ? -1.574 -6.838 -15.419 1.00 85.62 86 GLU A N 1
ATOM 683 C CA . GLU A 1 86 ? -1.898 -5.989 -14.277 1.00 85.62 86 GLU A CA 1
ATOM 684 C C . GLU A 1 86 ? -0.710 -5.898 -13.314 1.00 85.62 86 GLU A C 1
ATOM 686 O O . GLU A 1 86 ? 0.002 -6.874 -13.072 1.00 85.62 86 GLU A O 1
ATOM 691 N N . MET A 1 87 ? -0.494 -4.708 -12.768 1.00 90.00 87 MET A N 1
ATOM 692 C CA . MET A 1 87 ? 0.466 -4.443 -11.707 1.00 90.00 87 MET A CA 1
ATOM 693 C C . MET A 1 87 ? -0.288 -4.216 -10.404 1.00 90.00 87 MET A C 1
ATOM 695 O O . MET A 1 87 ? -1.236 -3.434 -10.356 1.00 90.00 87 MET A O 1
ATOM 699 N N . GLU A 1 88 ? 0.182 -4.860 -9.341 1.00 94.81 88 GLU A N 1
ATOM 700 C CA . GLU A 1 88 ? -0.322 -4.644 -7.989 1.00 94.81 88 GLU A CA 1
ATOM 701 C C . GLU A 1 88 ? 0.591 -3.656 -7.262 1.00 94.81 88 GLU A C 1
ATOM 703 O O . GLU A 1 88 ? 1.816 -3.825 -7.230 1.00 94.81 88 GLU A O 1
ATOM 708 N N . ILE A 1 89 ? -0.004 -2.630 -6.661 1.00 96.31 89 ILE A N 1
ATOM 709 C CA . ILE A 1 89 ? 0.678 -1.710 -5.756 1.00 96.31 89 ILE A CA 1
ATOM 710 C C . ILE A 1 89 ? 0.053 -1.873 -4.372 1.00 96.31 89 ILE A C 1
ATOM 712 O O . ILE A 1 89 ? -1.157 -1.762 -4.205 1.00 96.31 89 ILE A O 1
ATOM 716 N N . SER A 1 90 ? 0.887 -2.117 -3.364 1.00 97.69 90 SER A N 1
ATOM 717 C CA . SER A 1 90 ? 0.484 -2.225 -1.964 1.00 97.69 90 SER A CA 1
ATOM 718 C C . SER A 1 90 ? 1.169 -1.143 -1.137 1.00 97.69 90 SER A C 1
ATOM 720 O O . SER A 1 90 ? 2.396 -1.127 -1.028 1.00 97.69 90 SER A O 1
ATOM 722 N N . ILE A 1 91 ? 0.380 -0.291 -0.489 1.00 98.06 91 ILE A N 1
ATOM 723 C CA . ILE A 1 91 ? 0.841 0.771 0.410 1.00 98.06 91 ILE A CA 1
ATOM 724 C C . ILE A 1 91 ? 0.569 0.331 1.844 1.00 98.06 91 ILE A C 1
ATOM 726 O O . ILE A 1 91 ? -0.585 0.218 2.246 1.00 98.06 91 ILE A O 1
ATOM 730 N N . SER A 1 92 ? 1.613 0.056 2.622 1.00 97.31 92 SER A N 1
ATOM 731 C CA . SER A 1 92 ? 1.482 -0.576 3.940 1.00 97.31 92 SER A CA 1
ATOM 732 C C . SER A 1 92 ? 1.901 0.346 5.077 1.00 97.31 92 SER A C 1
ATOM 734 O O . SER A 1 92 ? 2.894 1.071 4.978 1.00 97.31 92 SER A O 1
ATOM 736 N N . LYS A 1 93 ? 1.182 0.250 6.198 1.00 93.25 93 LYS A N 1
ATOM 737 C CA . LYS A 1 93 ? 1.593 0.793 7.495 1.00 93.25 93 LYS A CA 1
ATOM 738 C C . LYS A 1 93 ? 2.514 -0.218 8.167 1.00 93.25 93 LYS A C 1
ATOM 740 O O . LYS A 1 93 ? 2.111 -1.323 8.521 1.00 93.25 93 LYS A O 1
ATOM 745 N N . GLU A 1 94 ? 3.769 0.159 8.345 1.00 88.88 94 GLU A N 1
ATOM 746 C CA . GLU A 1 94 ? 4.791 -0.680 8.959 1.00 88.88 94 GLU A CA 1
ATOM 747 C C . GLU A 1 94 ? 4.952 -0.339 10.449 1.00 88.88 94 GLU A C 1
ATOM 749 O O . GLU A 1 94 ? 4.474 0.674 10.972 1.00 88.88 94 GLU A O 1
ATOM 754 N N . LYS A 1 95 ? 5.685 -1.186 11.175 1.00 80.94 95 LYS A N 1
ATOM 755 C CA . LYS A 1 95 ? 6.024 -0.915 12.581 1.00 80.94 95 LYS A CA 1
ATOM 756 C C . LYS A 1 95 ? 6.873 0.356 12.708 1.00 80.94 95 LYS A C 1
ATOM 758 O O . LYS A 1 95 ? 7.650 0.696 11.820 1.00 80.94 95 LYS A O 1
ATOM 763 N N . ASN A 1 96 ? 6.801 1.000 13.876 1.00 78.56 96 ASN A N 1
ATOM 764 C CA . ASN A 1 96 ? 7.570 2.207 14.217 1.00 78.56 96 ASN A CA 1
ATOM 765 C C . ASN A 1 96 ? 7.264 3.421 13.322 1.00 78.56 96 ASN A C 1
ATOM 767 O O . ASN A 1 96 ? 8.177 4.184 13.008 1.00 78.56 96 ASN A O 1
ATOM 771 N N . ASN A 1 97 ? 5.994 3.597 12.940 1.00 77.31 97 ASN A N 1
ATOM 772 C CA . ASN A 1 97 ? 5.516 4.699 12.096 1.00 77.31 97 ASN A CA 1
ATOM 773 C C . ASN A 1 97 ? 6.190 4.754 10.722 1.00 77.31 97 ASN A C 1
ATOM 775 O O . ASN A 1 97 ? 6.322 5.827 10.157 1.00 77.31 97 ASN A O 1
ATOM 779 N N . ARG A 1 98 ? 6.643 3.612 10.201 1.00 89.38 98 ARG A N 1
ATOM 780 C CA . ARG A 1 98 ? 7.174 3.526 8.843 1.00 89.38 98 ARG A CA 1
ATOM 781 C C . ARG A 1 98 ? 6.060 3.207 7.865 1.00 89.38 98 ARG A C 1
ATOM 783 O O . ARG A 1 98 ? 5.018 2.678 8.248 1.00 89.38 98 ARG A O 1
ATOM 790 N N . MET A 1 99 ? 6.320 3.479 6.600 1.00 95.62 99 MET A N 1
ATOM 791 C CA . MET A 1 99 ? 5.430 3.119 5.505 1.00 95.62 99 MET A CA 1
ATOM 792 C C . MET A 1 99 ? 6.220 2.368 4.448 1.00 95.62 99 MET A C 1
ATOM 794 O O . MET A 1 99 ? 7.438 2.528 4.344 1.00 95.62 99 MET A O 1
ATOM 798 N N . SER A 1 100 ? 5.547 1.540 3.664 1.00 96.69 100 SER A N 1
ATOM 799 C CA . SER A 1 100 ? 6.173 0.906 2.512 1.00 96.69 100 SER A CA 1
ATOM 800 C C . SER A 1 100 ? 5.259 0.917 1.300 1.00 96.69 100 SER A C 1
ATOM 802 O O . SER A 1 100 ? 4.041 0.835 1.431 1.00 96.69 100 SER A O 1
ATOM 804 N N . VAL A 1 101 ? 5.866 1.015 0.123 1.00 97.12 101 VAL A N 1
ATOM 805 C CA . VAL A 1 101 ? 5.210 0.785 -1.163 1.00 97.12 101 VAL A CA 1
ATOM 806 C C . VAL A 1 101 ? 5.852 -0.449 -1.772 1.00 97.12 101 VAL A C 1
ATOM 808 O O . VAL A 1 101 ? 7.069 -0.490 -1.952 1.00 97.12 101 VAL A O 1
ATOM 811 N N . LEU A 1 102 ? 5.045 -1.464 -2.054 1.00 96.19 102 LEU A N 1
ATOM 812 C CA . LEU A 1 102 ? 5.445 -2.651 -2.796 1.00 96.19 102 LEU A CA 1
ATOM 813 C C . LEU A 1 102 ? 4.744 -2.625 -4.150 1.00 96.19 102 LEU A C 1
ATOM 815 O O . LEU A 1 102 ? 3.522 -2.621 -4.206 1.00 96.19 102 LEU A O 1
ATOM 819 N N . CYS A 1 103 ? 5.524 -2.633 -5.219 1.00 93.88 103 CYS A N 1
ATOM 820 C CA . CYS A 1 103 ? 5.051 -2.771 -6.585 1.00 93.88 103 CYS A CA 1
ATOM 821 C C . CYS A 1 103 ? 5.414 -4.174 -7.078 1.00 93.88 103 CYS A C 1
ATOM 823 O O . CYS A 1 103 ? 6.585 -4.561 -7.022 1.00 93.88 103 CYS A O 1
ATOM 825 N N . VAL A 1 104 ? 4.421 -4.933 -7.540 1.00 92.50 104 VAL A N 1
ATOM 826 C CA . VAL A 1 104 ? 4.600 -6.250 -8.157 1.00 92.50 104 VAL A CA 1
ATOM 827 C C . VAL A 1 104 ? 4.140 -6.158 -9.601 1.00 92.50 104 VAL A C 1
ATOM 829 O O . VAL A 1 104 ? 2.953 -5.989 -9.877 1.00 92.50 104 VAL A O 1
ATOM 832 N N . ARG A 1 105 ? 5.094 -6.268 -10.525 1.00 87.69 105 ARG A N 1
ATOM 833 C CA . ARG A 1 105 ? 4.848 -6.147 -11.960 1.00 87.69 105 ARG A CA 1
ATOM 834 C C . ARG A 1 105 ? 5.208 -7.448 -12.678 1.00 87.69 105 ARG A C 1
ATOM 836 O O . ARG A 1 105 ? 6.343 -7.909 -12.543 1.00 87.69 105 ARG A O 1
ATOM 843 N N . PRO A 1 106 ? 4.305 -8.024 -13.480 1.00 86.75 106 PRO A N 1
ATOM 844 C CA . PRO A 1 106 ? 4.651 -9.132 -14.355 1.00 86.75 106 PRO A CA 1
ATOM 845 C C . PRO A 1 106 ? 5.557 -8.646 -15.494 1.00 86.75 106 PRO A C 1
ATOM 847 O O . PRO A 1 106 ? 5.291 -7.644 -16.157 1.00 86.75 106 PRO A O 1
ATOM 850 N N . CYS A 1 107 ? 6.640 -9.377 -15.722 1.00 83.12 107 CYS A N 1
ATOM 851 C CA . CYS A 1 107 ? 7.665 -9.081 -16.709 1.00 83.12 107 CYS A CA 1
ATOM 852 C C . CYS A 1 107 ? 7.898 -10.296 -17.611 1.00 83.12 107 CYS A C 1
ATOM 854 O O . CYS A 1 107 ? 7.825 -11.451 -17.179 1.00 83.12 107 CYS A O 1
ATOM 856 N N . THR A 1 108 ? 8.231 -10.014 -18.869 1.00 85.00 108 THR A N 1
ATOM 857 C CA . THR A 1 108 ? 8.627 -11.019 -19.855 1.00 85.00 108 THR A CA 1
ATOM 858 C C . THR A 1 108 ? 10.006 -10.667 -20.395 1.00 85.00 108 THR A C 1
ATOM 860 O O . THR A 1 108 ? 10.208 -9.581 -20.935 1.00 85.00 108 THR A O 1
ATOM 863 N N . GLU A 1 109 ? 10.955 -11.591 -20.274 1.00 85.62 109 GLU A N 1
ATOM 864 C CA . GLU A 1 109 ? 12.304 -11.452 -20.824 1.00 85.62 109 GLU A CA 1
ATOM 865 C C . GLU A 1 109 ? 12.525 -12.491 -21.922 1.00 85.62 109 GLU A C 1
ATOM 867 O O . GLU A 1 109 ? 12.252 -13.678 -21.740 1.00 85.62 109 GLU A O 1
ATOM 872 N N . THR A 1 110 ? 13.033 -12.041 -23.072 1.00 89.94 110 THR A N 1
ATOM 873 C CA . THR A 1 110 ? 13.464 -12.927 -24.159 1.00 89.94 110 THR A CA 1
ATOM 874 C C . THR A 1 110 ? 14.985 -12.988 -24.177 1.00 89.94 110 THR A C 1
ATOM 876 O O . THR A 1 110 ? 15.655 -11.998 -24.466 1.00 89.94 110 THR A O 1
ATOM 879 N N . PHE A 1 111 ? 15.539 -14.161 -23.889 1.00 89.38 111 PHE A N 1
ATOM 880 C CA . PHE A 1 111 ? 16.977 -14.390 -23.899 1.00 89.38 111 PHE A CA 1
ATOM 881 C C . PHE A 1 111 ? 17.520 -14.496 -25.327 1.00 89.38 111 PHE A C 1
ATOM 883 O O . PHE A 1 111 ? 16.812 -14.855 -26.268 1.00 89.38 111 PHE A O 1
ATOM 890 N N . ALA A 1 112 ? 18.828 -14.274 -25.490 1.00 91.62 112 ALA A N 1
ATOM 891 C CA . ALA A 1 112 ? 19.502 -14.337 -26.792 1.00 91.62 112 ALA A CA 1
ATOM 892 C C . ALA A 1 112 ? 19.367 -15.696 -27.516 1.00 91.62 112 ALA A C 1
ATOM 894 O O . ALA A 1 112 ? 19.553 -15.767 -28.728 1.00 91.62 112 ALA A O 1
ATOM 895 N N . ASN A 1 113 ? 19.045 -16.775 -26.795 1.00 93.69 113 ASN A N 1
ATOM 896 C CA . ASN A 1 113 ? 18.786 -18.101 -27.362 1.00 93.69 113 ASN A CA 1
ATOM 897 C C . ASN A 1 113 ? 17.316 -18.321 -27.788 1.00 93.69 113 ASN A C 1
ATOM 899 O O . ASN A 1 113 ? 16.970 -19.430 -28.186 1.00 93.69 113 ASN A O 1
ATOM 903 N N . GLY A 1 114 ? 16.465 -17.294 -27.695 1.00 91.94 114 GLY A N 1
ATOM 904 C CA . GLY A 1 114 ? 15.039 -17.351 -28.021 1.00 91.94 114 GLY A CA 1
ATOM 905 C C . GLY A 1 114 ? 14.144 -17.882 -26.899 1.00 91.94 114 GLY A C 1
ATOM 906 O O . GLY A 1 114 ? 12.933 -17.961 -27.090 1.00 91.94 114 GLY A O 1
ATOM 907 N N . ASN A 1 115 ? 14.699 -18.238 -25.736 1.00 92.38 115 ASN A N 1
ATOM 908 C CA . ASN A 1 115 ? 13.887 -18.633 -24.589 1.00 92.38 115 ASN A CA 1
ATOM 909 C C . ASN A 1 115 ? 13.159 -17.418 -24.016 1.00 92.38 115 ASN A C 1
ATOM 911 O O . ASN A 1 115 ? 13.761 -16.362 -23.833 1.00 92.38 115 ASN A O 1
ATOM 915 N N . VAL A 1 116 ? 11.888 -17.604 -23.674 1.00 90.88 116 VAL A N 1
ATOM 916 C CA . VAL A 1 116 ? 11.070 -16.599 -22.997 1.00 90.88 116 VAL A CA 1
ATOM 917 C C . VAL A 1 116 ? 10.904 -17.009 -21.537 1.00 90.88 116 VAL A C 1
ATOM 919 O O . VAL A 1 116 ? 10.579 -18.162 -21.252 1.00 90.88 116 VAL A O 1
ATOM 922 N N . SER A 1 117 ? 11.145 -16.078 -20.618 1.00 87.94 117 SER A N 1
ATOM 923 C CA . SER A 1 117 ? 10.848 -16.231 -19.195 1.00 87.94 117 SER A CA 1
ATOM 924 C C . SER A 1 117 ? 9.791 -15.224 -18.779 1.00 87.94 117 SER A C 1
ATOM 926 O O . SER A 1 117 ? 9.869 -14.054 -19.148 1.00 87.94 117 SER A O 1
ATOM 928 N N . HIS A 1 118 ? 8.834 -15.695 -17.987 1.00 87.19 118 HIS A N 1
ATOM 929 C CA . HIS A 1 118 ? 7.832 -14.869 -17.332 1.00 87.19 118 HIS A CA 1
ATOM 930 C C . HIS A 1 118 ? 8.117 -14.886 -15.834 1.00 87.19 118 HIS A C 1
ATOM 932 O O . HIS A 1 118 ? 8.233 -15.957 -15.233 1.00 87.19 118 HIS A O 1
ATOM 938 N N . PHE A 1 119 ? 8.251 -13.712 -15.235 1.00 86.81 119 PHE A N 1
ATOM 939 C CA . PHE A 1 119 ? 8.519 -13.565 -13.810 1.00 86.81 119 PHE A CA 1
ATOM 940 C C . PHE A 1 119 ? 7.876 -12.289 -13.282 1.00 86.81 119 PHE A C 1
ATOM 942 O O . PHE A 1 119 ? 7.538 -11.398 -14.051 1.00 86.81 119 PHE A O 1
ATOM 949 N N . ASN A 1 120 ? 7.732 -12.195 -11.964 1.00 87.50 120 ASN A N 1
ATOM 950 C CA . ASN A 1 120 ? 7.283 -10.967 -11.323 1.00 87.50 120 ASN A CA 1
ATOM 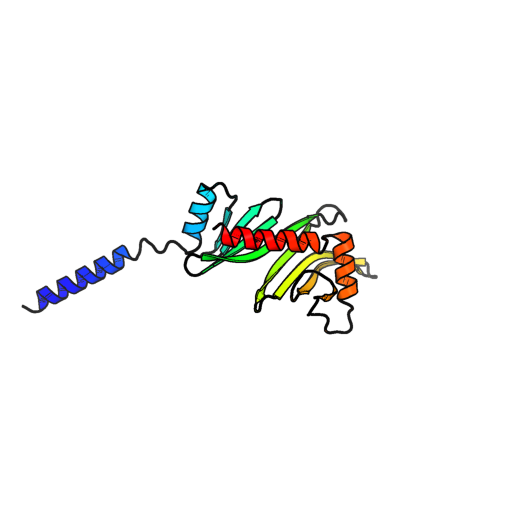951 C C . ASN A 1 120 ? 8.499 -10.195 -10.828 1.00 87.50 120 ASN A C 1
ATOM 953 O O . ASN A 1 120 ? 9.282 -10.701 -10.022 1.00 87.50 120 ASN A O 1
ATOM 957 N N . GLU A 1 121 ? 8.647 -8.973 -11.314 1.00 87.12 121 GLU A N 1
ATOM 958 C CA . GLU A 1 121 ? 9.556 -8.002 -10.736 1.00 87.12 121 GLU A CA 1
ATOM 959 C C . GLU A 1 121 ? 8.890 -7.366 -9.516 1.00 87.12 121 GLU A C 1
ATOM 961 O O . GLU A 1 121 ? 7.709 -7.015 -9.546 1.00 87.12 121 GLU A O 1
ATOM 966 N N . MET A 1 122 ? 9.647 -7.248 -8.428 1.00 90.44 122 MET A N 1
ATOM 967 C CA . MET A 1 122 ? 9.167 -6.677 -7.176 1.00 90.44 122 MET A CA 1
ATOM 968 C C . MET A 1 122 ? 10.068 -5.519 -6.772 1.00 90.44 122 MET A C 1
ATOM 970 O O . MET A 1 122 ? 11.268 -5.712 -6.574 1.00 90.44 122 MET A O 1
ATOM 974 N N . MET A 1 123 ? 9.482 -4.338 -6.605 1.00 90.31 123 MET A N 1
ATOM 975 C CA . MET A 1 123 ? 10.166 -3.150 -6.094 1.00 90.31 123 MET A CA 1
ATOM 976 C C . MET A 1 123 ? 9.547 -2.763 -4.758 1.00 90.31 123 MET A C 1
ATOM 978 O O . MET A 1 123 ? 8.332 -2.588 -4.667 1.00 90.31 123 MET A O 1
ATOM 982 N N . LYS A 1 124 ? 10.374 -2.639 -3.714 1.00 93.75 124 LYS A N 1
ATOM 983 C CA . LYS A 1 124 ? 9.933 -2.195 -2.389 1.00 93.75 124 LYS A CA 1
ATOM 984 C C . LYS A 1 124 ? 10.630 -0.894 -2.012 1.00 93.75 124 LYS A C 1
ATOM 986 O O . LYS A 1 124 ? 11.855 -0.852 -1.925 1.00 93.75 124 LYS A O 1
ATOM 991 N N . PHE A 1 125 ? 9.842 0.119 -1.691 1.00 94.56 125 PHE A N 1
ATOM 992 C CA . PHE A 1 125 ? 10.294 1.403 -1.166 1.00 94.56 125 PHE A CA 1
ATOM 993 C C . PHE A 1 125 ? 9.850 1.527 0.293 1.00 94.56 125 PHE A C 1
ATOM 995 O O . PHE A 1 125 ? 8.696 1.239 0.607 1.00 94.56 125 PHE A O 1
ATOM 1002 N N . GLU A 1 126 ? 10.750 1.905 1.202 1.00 94.56 126 GLU A N 1
ATOM 1003 C CA . GLU A 1 126 ? 10.432 2.060 2.628 1.00 94.56 126 GLU A CA 1
ATOM 1004 C C . GLU A 1 126 ? 10.669 3.493 3.087 1.00 94.56 126 GLU A C 1
ATOM 1006 O O . GLU A 1 126 ? 11.778 4.011 2.970 1.00 94.56 126 GLU A O 1
ATOM 1011 N N . PHE A 1 127 ? 9.662 4.089 3.711 1.00 95.19 127 PHE A N 1
ATOM 1012 C CA . PHE A 1 127 ? 9.634 5.494 4.088 1.00 95.19 127 PHE A CA 1
ATOM 1013 C C . PHE A 1 127 ? 9.521 5.675 5.594 1.00 95.19 127 PHE A C 1
ATOM 1015 O O . PHE A 1 127 ? 8.987 4.822 6.315 1.00 95.19 127 PHE A O 1
ATOM 1022 N N . LYS A 1 128 ? 10.026 6.812 6.071 1.00 92.06 128 LYS A N 1
ATOM 1023 C CA . LYS A 1 128 ? 9.932 7.183 7.480 1.00 92.06 128 LYS A CA 1
ATOM 1024 C C . LYS A 1 128 ? 8.708 8.038 7.797 1.00 92.06 128 LYS A C 1
ATOM 1026 O O . LYS A 1 128 ? 7.969 7.663 8.693 1.00 92.06 128 LYS A O 1
ATOM 1031 N N . ASP A 1 129 ? 8.534 9.162 7.105 1.00 89.06 129 ASP A N 1
ATOM 1032 C CA . ASP A 1 129 ? 7.575 10.200 7.512 1.00 89.06 129 ASP A CA 1
ATOM 1033 C C . ASP A 1 129 ? 6.511 10.479 6.432 1.00 89.06 129 ASP A C 1
ATOM 1035 O O . ASP A 1 129 ? 5.334 10.595 6.762 1.00 89.06 129 ASP A O 1
ATOM 1039 N N . ASP A 1 130 ? 6.901 10.522 5.155 1.00 93.81 130 ASP A N 1
ATOM 1040 C CA . ASP A 1 130 ? 6.025 10.689 3.985 1.00 93.81 130 ASP A CA 1
ATOM 1041 C C . ASP A 1 130 ? 6.584 9.912 2.777 1.00 93.81 130 ASP A C 1
ATOM 1043 O O . ASP A 1 130 ? 7.688 9.364 2.837 1.00 93.81 130 ASP A O 1
ATOM 1047 N N . PHE A 1 131 ? 5.833 9.874 1.675 1.00 95.94 131 PHE A N 1
ATOM 1048 C CA . PHE A 1 131 ? 6.230 9.203 0.431 1.00 95.94 131 PHE A CA 1
ATOM 1049 C C . PHE A 1 131 ? 7.174 10.045 -0.442 1.00 95.94 131 PHE A C 1
ATOM 1051 O O . PHE A 1 131 ? 7.273 9.826 -1.647 1.00 95.94 131 PHE A O 1
ATOM 1058 N N . THR A 1 132 ? 7.883 11.031 0.107 1.00 94.38 132 THR A N 1
ATOM 1059 C CA . THR A 1 132 ? 8.876 11.763 -0.685 1.00 94.38 132 THR A CA 1
ATOM 1060 C C . THR A 1 132 ? 10.180 10.984 -0.793 1.00 94.38 132 THR A C 1
ATOM 1062 O O . THR A 1 132 ? 10.585 10.235 0.097 1.00 94.38 132 THR A O 1
ATOM 1065 N N . ASP A 1 133 ? 10.886 11.221 -1.895 1.00 92.00 133 ASP A N 1
ATOM 1066 C CA . ASP A 1 133 ? 12.202 10.648 -2.173 1.00 92.00 133 ASP A CA 1
ATOM 1067 C C . ASP A 1 133 ? 13.204 10.880 -1.022 1.00 92.00 133 ASP A C 1
ATOM 1069 O O . ASP A 1 133 ? 13.964 9.990 -0.657 1.00 92.00 133 ASP A O 1
ATOM 1073 N N . GLY A 1 134 ? 13.156 12.052 -0.375 1.00 90.81 134 GLY A N 1
ATOM 1074 C CA . GLY A 1 134 ? 14.035 12.394 0.750 1.00 90.81 134 GLY A CA 1
ATOM 1075 C C . GLY A 1 134 ? 13.787 11.589 2.032 1.00 90.81 134 GLY A C 1
ATOM 1076 O O . GLY A 1 134 ? 14.632 11.608 2.927 1.00 90.81 134 GLY A O 1
ATOM 1077 N N . ASN A 1 135 ? 12.657 10.882 2.121 1.00 92.75 135 ASN A N 1
ATOM 1078 C CA . ASN A 1 135 ? 12.272 10.062 3.267 1.00 92.75 135 ASN A CA 1
ATOM 1079 C C . ASN A 1 135 ? 12.477 8.556 3.050 1.00 92.75 135 ASN A C 1
ATOM 1081 O O . ASN A 1 135 ? 12.129 7.772 3.940 1.00 92.75 135 ASN A O 1
ATOM 1085 N N . LEU A 1 136 ? 13.071 8.145 1.923 1.00 93.38 136 LEU A N 1
ATOM 1086 C CA . LEU A 1 136 ? 13.473 6.759 1.684 1.00 93.38 136 LEU A CA 1
ATOM 1087 C C . LEU A 1 136 ? 14.497 6.287 2.729 1.00 93.38 136 LEU A C 1
ATOM 1089 O O . LEU A 1 136 ? 15.448 6.979 3.085 1.00 93.38 136 LEU A O 1
ATOM 1093 N N . THR A 1 137 ? 14.298 5.073 3.240 1.00 90.06 137 THR A N 1
ATOM 1094 C CA . THR A 1 137 ? 15.075 4.506 4.358 1.00 90.06 137 THR A CA 1
ATOM 1095 C C . THR A 1 137 ? 15.790 3.201 4.026 1.00 90.06 137 THR A C 1
ATOM 1097 O O . THR A 1 137 ? 16.651 2.757 4.800 1.00 90.06 137 THR A O 1
ATOM 1100 N N . ASN A 1 138 ? 15.437 2.579 2.902 1.00 86.88 138 ASN A N 1
ATOM 1101 C CA . ASN A 1 138 ? 16.013 1.328 2.422 1.00 86.88 138 ASN A CA 1
ATOM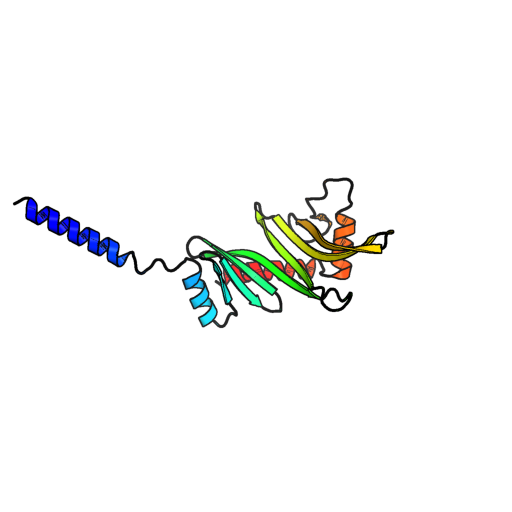 1102 C C . ASN A 1 138 ? 16.999 1.516 1.259 1.00 86.88 138 ASN A C 1
ATOM 1104 O O . ASN A 1 138 ? 17.340 0.538 0.597 1.00 86.88 138 ASN A O 1
ATOM 1108 N N . ASP A 1 139 ? 17.534 2.726 1.085 1.00 76.94 139 ASP A N 1
ATOM 1109 C CA . ASP A 1 139 ? 18.697 2.972 0.231 1.00 76.94 139 ASP A CA 1
ATOM 1110 C C . ASP A 1 139 ? 19.969 2.412 0.896 1.00 76.94 139 ASP A C 1
ATOM 1112 O O . ASP A 1 139 ? 20.683 3.074 1.653 1.00 76.94 139 ASP A O 1
ATOM 1116 N N . ARG A 1 140 ? 20.178 1.103 0.745 1.00 61.84 140 ARG A N 1
ATOM 1117 C CA . ARG A 1 140 ? 21.288 0.369 1.365 1.00 61.84 140 ARG A CA 1
ATOM 1118 C C . ARG A 1 140 ? 21.964 -0.531 0.334 1.00 61.84 140 ARG A C 1
ATOM 1120 O O . ARG A 1 140 ? 21.874 -1.753 0.443 1.00 61.84 140 ARG A O 1
ATOM 1127 N N . GLY A 1 141 ? 22.658 0.029 -0.659 1.00 64.00 141 GLY A N 1
ATOM 1128 C CA . GLY A 1 141 ? 23.422 -0.812 -1.588 1.00 64.00 141 GLY A CA 1
ATOM 1129 C C . GLY A 1 141 ? 24.109 -0.120 -2.764 1.00 64.00 141 GLY A C 1
ATOM 1130 O O . GLY A 1 141 ? 24.366 1.076 -2.752 1.00 64.00 141 GLY A O 1
ATOM 1131 N N . PHE A 1 142 ? 24.439 -0.940 -3.770 1.00 59.34 142 PHE A N 1
ATOM 1132 C CA . PHE A 1 142 ? 25.002 -0.547 -5.073 1.00 59.34 142 PHE A CA 1
ATOM 1133 C C . PHE A 1 142 ? 23.932 -0.085 -6.084 1.00 59.34 142 PHE A C 1
ATOM 1135 O O . PHE A 1 142 ? 24.275 0.261 -7.212 1.00 59.34 142 PHE A O 1
ATOM 1142 N N . HIS A 1 143 ? 22.65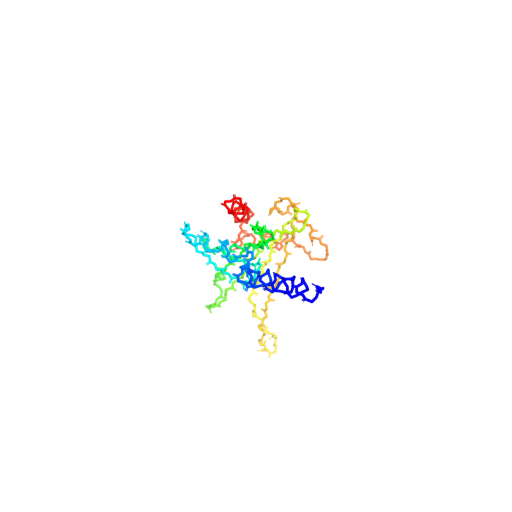5 -0.141 -5.705 1.00 75.06 143 HIS A N 1
ATOM 1143 C CA . HIS A 1 143 ? 21.501 0.152 -6.550 1.00 75.06 143 HIS A CA 1
ATOM 1144 C C . HIS A 1 143 ? 20.849 1.442 -6.062 1.00 75.06 143 HIS A C 1
ATOM 1146 O O . HIS A 1 143 ? 20.619 1.590 -4.864 1.00 75.06 143 HIS A O 1
ATOM 1152 N N . ASP A 1 144 ? 20.620 2.372 -6.983 1.00 85.69 144 ASP A N 1
ATOM 1153 C CA . ASP A 1 144 ? 20.110 3.707 -6.687 1.00 85.69 144 ASP A CA 1
ATOM 1154 C C . ASP A 1 144 ? 18.582 3.688 -6.559 1.00 85.69 144 ASP A C 1
ATOM 1156 O O . ASP A 1 144 ? 17.855 3.952 -7.518 1.00 85.69 144 ASP A O 1
ATOM 1160 N N . MET A 1 145 ? 18.114 3.404 -5.340 1.00 89.44 145 MET A N 1
ATOM 1161 C CA . MET A 1 145 ? 16.685 3.323 -5.032 1.00 89.44 145 MET A CA 1
ATOM 1162 C C . MET A 1 145 ? 15.937 4.640 -5.265 1.00 89.44 145 MET A C 1
ATOM 1164 O O . MET A 1 145 ? 14.734 4.619 -5.524 1.00 89.44 145 MET A O 1
ATOM 1168 N N . HIS A 1 146 ? 16.627 5.779 -5.168 1.00 92.12 146 HIS A N 1
ATOM 1169 C CA . HIS A 1 146 ? 16.031 7.089 -5.415 1.00 92.12 146 HIS A CA 1
ATOM 1170 C C . HIS A 1 146 ? 15.664 7.245 -6.894 1.00 92.12 146 HIS A C 1
ATOM 1172 O O . HIS A 1 146 ? 14.568 7.701 -7.228 1.00 92.12 146 HIS A O 1
ATOM 1178 N N . SER A 1 147 ? 16.555 6.825 -7.797 1.00 91.25 147 SER A N 1
ATOM 1179 C CA . SER A 1 147 ? 16.277 6.829 -9.237 1.00 91.25 147 SER A CA 1
ATOM 1180 C C . SER A 1 147 ? 15.114 5.902 -9.600 1.00 91.25 147 SER A C 1
ATOM 1182 O O . SER A 1 147 ? 14.231 6.313 -10.355 1.00 91.25 147 SER A O 1
ATOM 1184 N N . ASP A 1 148 ? 15.058 4.699 -9.024 1.00 91.31 148 ASP A N 1
ATOM 1185 C CA . ASP A 1 148 ? 13.952 3.766 -9.277 1.00 91.31 148 ASP A CA 1
ATOM 1186 C C . ASP A 1 148 ? 12.623 4.294 -8.737 1.00 91.31 148 ASP A C 1
ATOM 1188 O O . ASP A 1 148 ? 11.591 4.173 -9.397 1.00 91.31 148 ASP A O 1
ATOM 1192 N N . TYR A 1 149 ? 12.639 4.931 -7.563 1.00 93.75 149 TYR A N 1
ATOM 1193 C CA . TYR A 1 149 ? 11.434 5.514 -6.984 1.00 93.75 149 TYR A CA 1
ATOM 1194 C C . TYR A 1 149 ? 10.908 6.692 -7.806 1.00 93.75 149 TYR A C 1
ATOM 1196 O O . TYR A 1 149 ? 9.708 6.802 -8.047 1.00 93.75 149 TYR A O 1
ATOM 1204 N N . ARG A 1 150 ? 11.799 7.555 -8.305 1.00 93.88 150 ARG A N 1
ATOM 1205 C CA . ARG A 1 150 ? 11.411 8.635 -9.223 1.00 93.88 150 ARG A CA 1
ATOM 1206 C C . ARG A 1 150 ? 10.817 8.084 -10.515 1.00 93.88 150 ARG A C 1
ATOM 1208 O O . ARG A 1 150 ? 9.766 8.558 -10.927 1.00 93.88 150 ARG A O 1
ATOM 1215 N N . ALA A 1 151 ? 11.433 7.059 -11.105 1.00 92.06 151 ALA A N 1
ATOM 1216 C CA . ALA A 1 151 ? 10.902 6.404 -12.299 1.00 92.06 151 ALA A CA 1
ATOM 1217 C C . ALA A 1 151 ? 9.533 5.749 -12.043 1.00 92.06 151 ALA A C 1
ATOM 1219 O O . ALA A 1 151 ? 8.648 5.819 -12.892 1.00 92.06 151 ALA A O 1
ATOM 1220 N N . PHE A 1 152 ? 9.338 5.143 -10.868 1.00 92.31 152 PHE A N 1
ATOM 1221 C CA . PHE A 1 152 ? 8.036 4.642 -10.435 1.00 92.31 152 PHE A CA 1
ATOM 1222 C C . PHE A 1 152 ? 7.002 5.780 -10.364 1.00 92.31 152 PHE A C 1
ATOM 1224 O O . PHE A 1 152 ? 5.924 5.656 -10.947 1.00 92.31 152 PHE A O 1
ATOM 1231 N N . ASN A 1 153 ? 7.344 6.905 -9.733 1.00 93.25 153 ASN A N 1
ATOM 1232 C CA . ASN A 1 153 ? 6.416 8.025 -9.566 1.00 93.25 153 ASN A CA 1
ATOM 1233 C C . ASN A 1 153 ? 6.051 8.720 -10.883 1.00 93.25 153 ASN A C 1
ATOM 1235 O O . ASN A 1 153 ? 4.932 9.194 -11.043 1.00 93.25 153 ASN A O 1
ATOM 1239 N N . GLU A 1 154 ? 6.985 8.786 -11.833 1.00 91.69 154 GLU A N 1
ATOM 1240 C CA . GLU A 1 154 ? 6.735 9.354 -13.163 1.00 91.69 154 GLU A CA 1
ATOM 1241 C C . GLU A 1 154 ? 5.754 8.516 -13.991 1.00 91.69 154 GLU A C 1
ATOM 1243 O O . GLU A 1 154 ? 5.095 9.047 -14.887 1.00 91.69 154 GLU A O 1
ATOM 1248 N N . LEU A 1 155 ? 5.681 7.210 -13.725 1.00 88.88 155 LEU A N 1
ATOM 1249 C CA . LEU A 1 155 ? 4.912 6.267 -14.532 1.00 88.88 155 LEU A CA 1
ATOM 1250 C C . LEU A 1 155 ? 3.577 5.866 -13.909 1.00 88.88 155 LEU A C 1
ATOM 1252 O O . LEU A 1 155 ? 2.662 5.536 -14.663 1.00 88.88 155 LEU A O 1
ATOM 1256 N N . TYR A 1 156 ? 3.476 5.836 -12.578 1.00 90.94 156 TYR A N 1
ATOM 1257 C CA . TYR A 1 156 ? 2.364 5.160 -11.909 1.00 90.94 156 TYR A CA 1
ATOM 1258 C C . TYR A 1 156 ? 1.625 6.038 -10.901 1.00 90.94 156 TYR A C 1
ATOM 1260 O O . TYR A 1 156 ? 0.463 6.348 -11.138 1.00 90.94 156 TYR A O 1
ATOM 1268 N N . LEU A 1 157 ? 2.266 6.416 -9.791 1.00 93.88 157 LEU A N 1
ATOM 1269 C CA . LEU A 1 157 ? 1.640 7.192 -8.717 1.00 93.88 157 LEU A CA 1
ATOM 1270 C C . LEU A 1 157 ? 2.613 8.220 -8.163 1.00 93.88 157 LEU A C 1
ATOM 1272 O O . LEU A 1 157 ? 3.728 7.884 -7.780 1.00 93.88 157 LEU A O 1
ATOM 1276 N N . THR A 1 158 ? 2.162 9.456 -8.049 1.00 96.44 158 THR A N 1
ATOM 1277 C CA . THR A 1 158 ? 2.903 10.527 -7.387 1.00 96.44 158 THR A CA 1
ATOM 1278 C C . THR A 1 158 ? 2.985 10.306 -5.869 1.00 96.44 158 THR A C 1
ATOM 1280 O O . THR A 1 158 ? 2.138 9.621 -5.285 1.00 96.44 158 THR A O 1
ATOM 1283 N N . PRO A 1 159 ? 3.974 10.913 -5.183 1.00 97.06 159 PRO A N 1
ATOM 1284 C CA . PRO A 1 159 ? 4.025 10.930 -3.720 1.00 97.06 159 PRO A CA 1
ATOM 1285 C C . PRO A 1 159 ? 2.729 11.418 -3.064 1.00 97.06 159 PRO A C 1
ATOM 1287 O O . PRO A 1 159 ? 2.332 10.900 -2.022 1.00 97.06 159 PRO A O 1
ATOM 1290 N N . GLU A 1 160 ? 2.067 12.403 -3.670 1.00 97.75 160 GLU A N 1
ATOM 1291 C CA . GLU A 1 160 ? 0.798 12.953 -3.206 1.00 97.75 160 GLU A CA 1
ATOM 1292 C C . GLU A 1 160 ? -0.336 11.924 -3.301 1.00 97.75 160 GLU A C 1
ATOM 1294 O O . GLU A 1 160 ? -1.037 11.717 -2.314 1.00 97.75 160 GLU A O 1
ATOM 1299 N N . GLU A 1 161 ? -0.468 11.214 -4.425 1.00 97.31 161 GLU A N 1
ATOM 1300 C CA . GLU A 1 161 ? -1.475 10.153 -4.594 1.00 97.31 161 GLU A CA 1
ATOM 1301 C C . GLU A 1 161 ? -1.248 8.995 -3.612 1.00 97.31 161 GLU A C 1
ATOM 1303 O O . GLU A 1 161 ? -2.187 8.516 -2.973 1.00 97.31 161 GLU A O 1
ATOM 1308 N N . LEU A 1 162 ? 0.010 8.580 -3.418 1.00 97.56 162 LEU A N 1
ATOM 1309 C CA . LEU A 1 162 ? 0.363 7.580 -2.405 1.00 97.56 162 LEU A CA 1
ATOM 1310 C C . LEU A 1 162 ? -0.051 8.036 -0.999 1.00 97.56 162 LEU A C 1
ATOM 1312 O O . LEU A 1 162 ? -0.592 7.249 -0.215 1.00 97.56 162 LEU A O 1
ATOM 1316 N N . GLN A 1 163 ? 0.184 9.312 -0.683 1.00 97.50 163 GLN A N 1
ATOM 1317 C CA . GLN A 1 163 ? -0.169 9.894 0.606 1.00 97.50 163 GLN A CA 1
ATOM 1318 C C . GLN A 1 163 ? -1.685 9.983 0.803 1.00 97.50 163 GLN A C 1
ATOM 1320 O O . GLN A 1 163 ? -2.162 9.703 1.903 1.00 97.50 163 GLN A O 1
ATOM 1325 N N . GLU A 1 164 ? -2.442 10.352 -0.230 1.00 97.75 164 GLU A N 1
ATOM 1326 C CA . GLU A 1 164 ? -3.906 10.404 -0.197 1.00 97.75 164 GLU A CA 1
ATOM 1327 C C . GLU A 1 164 ? -4.507 9.019 0.048 1.00 97.75 164 GLU A C 1
ATOM 1329 O O . GLU A 1 164 ? -5.312 8.859 0.969 1.00 97.75 164 GLU A O 1
ATOM 1334 N N . ILE A 1 165 ? -4.050 7.999 -0.687 1.00 97.94 165 ILE A N 1
ATOM 1335 C CA . ILE A 1 165 ? -4.504 6.615 -0.496 1.00 97.94 165 ILE A CA 1
ATOM 1336 C C . ILE A 1 165 ? -4.186 6.142 0.928 1.00 97.94 165 ILE A C 1
ATOM 1338 O O . ILE A 1 165 ? -5.052 5.605 1.622 1.00 97.94 165 ILE A O 1
ATOM 1342 N N . TYR A 1 166 ? -2.961 6.372 1.403 1.00 97.44 166 TYR A N 1
ATOM 1343 C CA . TYR A 1 166 ? -2.564 5.992 2.758 1.00 97.44 166 TYR A CA 1
ATOM 1344 C C . TYR A 1 166 ? -3.407 6.695 3.834 1.00 97.44 166 TYR A C 1
ATOM 1346 O O . TYR A 1 166 ? -3.875 6.061 4.784 1.00 97.44 166 TYR A O 1
ATOM 1354 N N . ASN A 1 167 ? -3.635 8.001 3.678 1.00 96.88 167 ASN A N 1
ATOM 1355 C CA . ASN A 1 167 ? -4.444 8.784 4.606 1.00 96.88 167 ASN A CA 1
ATOM 1356 C C . ASN A 1 167 ? -5.898 8.319 4.615 1.00 96.88 167 ASN A C 1
ATOM 1358 O O . ASN A 1 167 ? -6.470 8.213 5.699 1.00 96.88 167 ASN A O 1
ATOM 1362 N N . ARG A 1 168 ? -6.471 7.961 3.459 1.00 97.44 168 ARG A N 1
ATOM 1363 C CA . ARG A 1 168 ? -7.833 7.423 3.400 1.00 97.44 168 ARG A CA 1
ATOM 1364 C C . ARG A 1 168 ? -7.967 6.140 4.216 1.00 97.44 168 ARG A C 1
ATOM 1366 O O . ARG A 1 168 ? -8.907 6.013 4.998 1.00 97.44 168 ARG A O 1
ATOM 1373 N N . GLY A 1 169 ? -6.988 5.239 4.119 1.00 96.69 169 GLY A N 1
ATOM 1374 C CA . GLY A 1 169 ? -6.939 4.026 4.939 1.00 96.69 169 GLY A CA 1
ATOM 1375 C C . GLY A 1 169 ? -6.938 4.321 6.447 1.00 96.69 169 GLY A C 1
ATOM 1376 O O . GLY A 1 169 ? -7.664 3.676 7.209 1.00 96.69 169 GLY A O 1
ATOM 1377 N N . LEU A 1 170 ? -6.181 5.339 6.874 1.00 95.62 170 LEU A N 1
ATOM 1378 C CA . LEU A 1 170 ? -6.135 5.809 8.266 1.00 95.62 170 LEU A CA 1
ATOM 1379 C C . LEU A 1 170 ? -7.392 6.566 8.720 1.00 95.62 170 LEU A C 1
ATOM 1381 O O . LEU A 1 170 ? -7.673 6.617 9.917 1.00 95.62 170 LEU A O 1
ATOM 1385 N N . GLU A 1 171 ? -8.102 7.227 7.812 1.00 96.62 171 GLU A N 1
ATOM 1386 C CA . GLU A 1 171 ? -9.366 7.905 8.108 1.00 96.62 171 GLU A CA 1
ATOM 1387 C C . GLU A 1 171 ? -10.481 6.895 8.339 1.00 96.62 171 GLU A C 1
ATOM 1389 O O . GLU A 1 171 ? -11.142 6.958 9.372 1.00 96.62 171 GLU A O 1
ATOM 1394 N N . LEU A 1 172 ? -10.600 5.911 7.448 1.00 95.12 172 LEU A N 1
ATOM 1395 C CA . LEU A 1 172 ? -11.506 4.775 7.594 1.00 95.12 172 LEU A CA 1
ATOM 1396 C C . LEU A 1 172 ? -11.271 4.021 8.918 1.00 95.12 172 LEU A C 1
ATOM 1398 O O . LEU A 1 172 ? -12.232 3.725 9.618 1.00 95.12 172 LEU A O 1
ATOM 1402 N N . GLU A 1 173 ? -10.010 3.822 9.340 1.00 94.25 173 GLU A N 1
ATOM 1403 C CA . GLU A 1 173 ? -9.675 3.240 10.662 1.00 94.25 173 GLU A CA 1
ATOM 1404 C C . GLU A 1 173 ? -10.352 3.988 11.829 1.00 94.25 173 GLU A C 1
ATOM 1406 O O . GLU A 1 173 ? -10.657 3.385 12.851 1.00 94.25 173 GLU A O 1
ATOM 1411 N N . LYS A 1 174 ? -10.572 5.304 11.701 1.00 92.81 174 LYS A N 1
ATOM 1412 C CA . LYS A 1 174 ? -11.209 6.141 12.733 1.00 92.81 174 LYS A CA 1
ATOM 1413 C C . LYS A 1 174 ? -12.730 6.216 12.593 1.00 92.81 174 LYS A C 1
ATOM 1415 O O . LYS A 1 174 ? -13.389 6.623 13.548 1.00 92.81 174 LYS A O 1
ATOM 1420 N N . GLU A 1 175 ? -13.261 5.939 11.402 1.00 90.69 175 GLU A N 1
ATOM 1421 C CA . GLU A 1 175 ? -14.702 5.917 11.118 1.00 90.69 175 GLU A CA 1
ATOM 1422 C C . GLU A 1 175 ? -15.375 4.646 11.659 1.00 90.69 175 GLU A C 1
ATOM 1424 O O . GLU A 1 175 ? -16.562 4.684 11.997 1.00 90.69 175 GLU A O 1
ATOM 1429 N N . PHE A 1 176 ? -14.622 3.545 11.722 1.00 88.38 176 PHE A N 1
ATOM 1430 C CA . PHE A 1 176 ? -15.066 2.230 12.186 1.00 88.38 176 PHE A CA 1
ATOM 1431 C C . PHE A 1 176 ? -14.984 2.107 13.715 1.00 88.38 176 PHE A C 1
ATOM 1433 O O . PHE A 1 176 ? -15.974 1.625 14.308 1.00 88.38 176 PHE A O 1
#

pLDDT: mean 84.34, std 15.96, range [40.16, 98.44]

Sequence (176 aa):
MVRRRLLGVLLFAVMICSVTSCSMISDSTNIVEELDSKGYEVEQVDDNTFYVSGDGVDYYYDCWFNKPFFRKAVLVMDTGRESGYEMEISISKEKNNRMSVLCVRPCTETFANGNVSHFNEMMKFEFKDDFTDGNLTNDRGFHDMHSDYRAFNELYLTPEELQEIYNRGLELEKEF